Protein AF-A0A2L2XED0-F1 (afdb_monomer_lite)

Structure (mmCIF, N/CA/C/O backbone):
data_AF-A0A2L2XED0-F1
#
_entry.id   AF-A0A2L2XED0-F1
#
loop_
_atom_site.group_PDB
_atom_site.id
_atom_site.type_symbol
_atom_site.label_atom_id
_atom_site.label_alt_id
_atom_site.label_comp_id
_atom_site.label_asym_id
_atom_site.label_entity_id
_atom_site.label_seq_id
_atom_site.pdbx_PDB_ins_code
_atom_site.Cartn_x
_atom_site.Cartn_y
_atom_site.Cartn_z
_atom_site.occupancy
_atom_site.B_iso_or_equiv
_atom_site.auth_seq_id
_atom_site.auth_comp_id
_atom_site.auth_asym_id
_atom_site.auth_atom_id
_atom_site.pdbx_PDB_model_num
ATOM 1 N N . MET A 1 1 ? -13.095 -4.879 4.661 1.00 74.88 1 MET A N 1
ATOM 2 C CA . MET A 1 1 ? -11.866 -5.617 4.993 1.00 74.88 1 MET A CA 1
ATOM 3 C C . MET A 1 1 ? -11.592 -5.419 6.467 1.00 74.88 1 MET A C 1
ATOM 5 O O . MET A 1 1 ? -11.758 -4.308 6.959 1.00 74.88 1 MET A O 1
ATOM 9 N N . SER A 1 2 ? -11.236 -6.487 7.159 1.00 91.88 2 SER A N 1
ATOM 10 C CA . SER A 1 2 ? -10.674 -6.442 8.503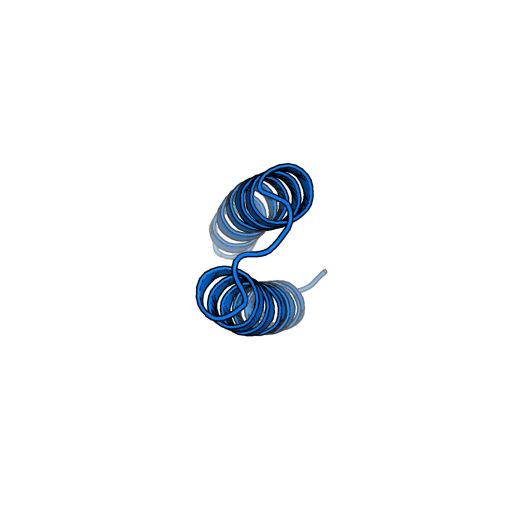 1.00 91.88 2 SER A CA 1
ATOM 11 C C . SER A 1 2 ? -9.281 -5.807 8.488 1.00 91.88 2 SER A C 1
ATOM 13 O O . SER A 1 2 ? -8.619 -5.757 7.448 1.00 91.88 2 SER A O 1
ATOM 15 N N . SER A 1 3 ? -8.805 -5.363 9.650 1.00 91.69 3 SER A N 1
ATOM 16 C CA . SER A 1 3 ? -7.447 -4.826 9.798 1.00 91.69 3 SER A CA 1
ATOM 17 C C . SER A 1 3 ? -6.384 -5.850 9.378 1.00 91.69 3 SER A C 1
ATOM 19 O O . SER A 1 3 ? -5.387 -5.476 8.771 1.00 91.69 3 SER A O 1
ATOM 21 N N . ALA A 1 4 ? -6.624 -7.147 9.609 1.00 93.81 4 ALA A N 1
ATOM 22 C CA . ALA A 1 4 ? -5.736 -8.215 9.154 1.00 93.81 4 ALA A CA 1
ATOM 23 C C . ALA A 1 4 ? -5.674 -8.309 7.620 1.00 93.81 4 ALA A C 1
ATOM 25 O O . ALA A 1 4 ? -4.586 -8.364 7.056 1.00 93.81 4 ALA A O 1
ATOM 26 N N . GLU A 1 5 ? -6.820 -8.269 6.933 1.00 93.69 5 GLU A N 1
ATOM 27 C CA . GLU A 1 5 ? -6.866 -8.282 5.462 1.00 93.69 5 GLU A CA 1
ATOM 28 C C . GLU A 1 5 ? -6.182 -7.047 4.860 1.00 93.69 5 GLU A C 1
ATOM 30 O O . GLU A 1 5 ? -5.461 -7.162 3.873 1.00 93.69 5 GLU A O 1
ATOM 35 N N . LEU A 1 6 ? -6.373 -5.872 5.469 1.00 94.81 6 LEU A N 1
ATOM 36 C CA . LEU A 1 6 ? -5.707 -4.636 5.047 1.00 94.81 6 LEU A CA 1
ATOM 37 C C . LEU A 1 6 ? -4.188 -4.733 5.215 1.00 94.81 6 LEU A C 1
ATOM 39 O O . LEU A 1 6 ? -3.450 -4.351 4.313 1.00 94.81 6 LEU A O 1
ATOM 43 N N . PHE A 1 7 ? -3.721 -5.280 6.339 1.00 95.00 7 PHE A N 1
ATOM 44 C CA . PHE A 1 7 ? -2.297 -5.494 6.584 1.00 95.00 7 PHE A CA 1
ATOM 45 C C . PHE A 1 7 ? -1.671 -6.441 5.551 1.00 95.00 7 PHE A C 1
ATOM 47 O O . PHE A 1 7 ? -0.637 -6.116 4.970 1.00 95.00 7 PHE A O 1
ATOM 54 N N . PHE A 1 8 ? -2.318 -7.577 5.273 1.00 96.50 8 PHE A N 1
ATOM 55 C CA . PHE A 1 8 ? -1.845 -8.520 4.255 1.00 96.50 8 PHE A CA 1
ATOM 56 C C . PHE A 1 8 ? -1.736 -7.874 2.873 1.00 96.50 8 PHE A C 1
ATOM 58 O O . PHE A 1 8 ? -0.748 -8.083 2.170 1.00 96.50 8 PHE A O 1
ATOM 65 N N . GLU A 1 9 ? -2.726 -7.069 2.493 1.00 96.88 9 GLU A N 1
ATOM 66 C CA . GLU A 1 9 ? -2.737 -6.414 1.189 1.00 96.88 9 GLU A CA 1
ATOM 67 C C . GLU A 1 9 ? -1.661 -5.322 1.073 1.00 96.88 9 GLU A C 1
ATOM 69 O O . GLU A 1 9 ? -1.012 -5.203 0.031 1.00 96.88 9 GLU A O 1
ATOM 74 N N . ILE A 1 10 ? -1.394 -4.584 2.158 1.00 96.94 10 ILE A N 1
ATOM 75 C CA . ILE A 1 10 ? -0.281 -3.624 2.233 1.00 96.94 10 ILE A CA 1
ATOM 76 C C . ILE A 1 10 ? 1.060 -4.334 2.016 1.00 96.94 10 ILE A C 1
ATOM 78 O O . ILE A 1 10 ? 1.866 -3.887 1.199 1.00 96.94 10 ILE A O 1
ATOM 82 N N . GLU A 1 11 ? 1.307 -5.450 2.703 1.00 97.44 11 GLU A N 1
ATOM 83 C CA . GLU A 1 11 ? 2.563 -6.197 2.553 1.00 97.44 11 GLU A CA 1
ATOM 84 C C . GLU A 1 11 ? 2.709 -6.797 1.147 1.00 97.44 11 GLU A C 1
ATOM 86 O O . GLU A 1 11 ? 3.787 -6.731 0.548 1.00 97.44 11 GLU A O 1
ATOM 91 N N . ARG A 1 12 ? 1.611 -7.298 0.565 1.00 96.62 12 ARG A N 1
ATOM 92 C CA . ARG A 1 12 ? 1.578 -7.791 -0.821 1.00 96.62 12 ARG A CA 1
ATOM 93 C C . ARG A 1 12 ? 1.981 -6.702 -1.816 1.00 96.62 12 ARG A C 1
ATOM 95 O O . ARG A 1 12 ? 2.817 -6.946 -2.686 1.00 96.62 12 ARG A O 1
ATOM 102 N N . LEU A 1 13 ? 1.408 -5.504 -1.693 1.00 95.81 13 LEU A N 1
ATOM 103 C CA . LEU A 1 13 ? 1.718 -4.391 -2.591 1.00 95.81 13 LEU A CA 1
ATOM 104 C C . LEU A 1 13 ? 3.119 -3.817 -2.363 1.00 95.81 13 LEU A C 1
ATOM 106 O O . LEU A 1 13 ? 3.764 -3.443 -3.339 1.00 95.81 13 LEU A O 1
ATOM 110 N N . ARG A 1 14 ? 3.642 -3.805 -1.128 1.00 95.38 14 ARG A N 1
ATOM 111 C CA . ARG A 1 14 ? 5.047 -3.436 -0.864 1.00 95.38 14 ARG A CA 1
ATOM 112 C C . ARG A 1 14 ? 6.015 -4.363 -1.584 1.00 95.38 14 ARG A C 1
ATOM 114 O O . ARG A 1 14 ? 6.921 -3.884 -2.260 1.00 95.38 14 ARG A O 1
ATOM 121 N N . ALA A 1 15 ? 5.795 -5.674 -1.492 1.00 94.00 15 ALA A N 1
ATOM 122 C CA . ALA A 1 15 ? 6.613 -6.654 -2.201 1.00 94.00 15 ALA A CA 1
ATOM 123 C C . ALA A 1 15 ? 6.556 -6.443 -3.723 1.00 94.00 15 ALA A C 1
ATOM 125 O O . ALA A 1 15 ? 7.586 -6.476 -4.396 1.00 94.00 15 ALA A O 1
ATOM 126 N N . HIS A 1 16 ? 5.367 -6.155 -4.261 1.00 91.94 16 HIS A N 1
ATOM 127 C CA . HIS A 1 16 ? 5.216 -5.842 -5.679 1.00 91.94 16 HIS A CA 1
ATOM 128 C C . HIS A 1 16 ? 5.951 -4.551 -6.069 1.00 91.94 16 HIS A C 1
ATOM 130 O O . HIS A 1 16 ? 6.663 -4.531 -7.070 1.00 91.94 16 HIS A O 1
ATOM 136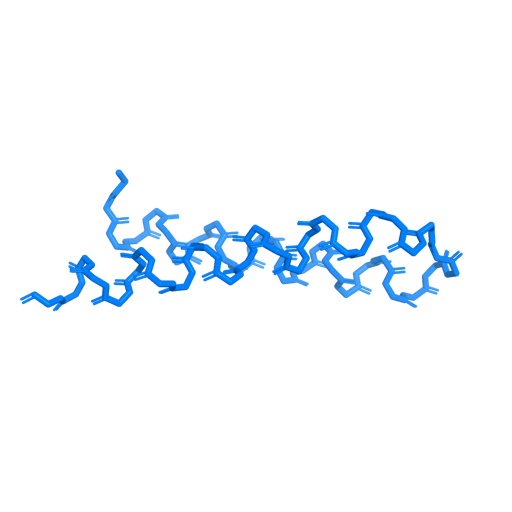 N N . MET A 1 17 ? 5.861 -3.501 -5.254 1.00 90.50 17 MET A N 1
ATOM 137 C CA . MET A 1 17 ? 6.561 -2.237 -5.480 1.00 90.50 17 MET A CA 1
ATOM 138 C C . MET A 1 17 ? 8.083 -2.425 -5.537 1.00 90.50 17 MET A C 1
ATOM 140 O O . MET A 1 17 ? 8.721 -1.903 -6.448 1.00 90.50 17 MET A O 1
ATOM 144 N N . TYR A 1 18 ? 8.652 -3.221 -4.624 1.00 88.75 18 TYR A N 1
ATOM 145 C CA . TYR A 1 18 ? 10.080 -3.555 -4.642 1.00 88.75 18 TYR A CA 1
ATOM 146 C C . TYR A 1 18 ? 10.476 -4.352 -5.889 1.00 88.75 18 TYR A C 1
ATOM 148 O O . TYR A 1 18 ? 11.504 -4.074 -6.498 1.00 88.75 18 TYR A O 1
ATOM 156 N N . SER A 1 19 ? 9.625 -5.282 -6.335 1.00 88.69 19 SER A N 1
ATOM 157 C CA . SER A 1 19 ? 9.872 -5.988 -7.596 1.00 88.69 19 SER A CA 1
ATOM 158 C C . SER A 1 19 ? 9.851 -5.047 -8.806 1.00 88.69 19 SER A C 1
ATOM 160 O O . SER A 1 19 ? 10.631 -5.223 -9.730 1.00 88.69 19 SER A O 1
ATOM 162 N N . LEU A 1 20 ? 9.010 -4.010 -8.802 1.00 84.88 20 LEU A N 1
ATOM 163 C CA . LEU A 1 20 ? 8.947 -3.042 -9.899 1.00 84.88 20 LEU A CA 1
ATOM 164 C C . LEU A 1 20 ? 10.159 -2.098 -9.903 1.00 84.88 20 LEU A C 1
ATOM 166 O O . LEU A 1 20 ? 10.660 -1.754 -10.973 1.00 84.88 20 LEU A O 1
ATOM 170 N N . SER A 1 21 ? 10.675 -1.708 -8.733 1.00 73.56 21 SER A N 1
ATOM 171 C CA . SER A 1 21 ? 11.854 -0.834 -8.657 1.00 73.56 21 SER A CA 1
ATOM 172 C C . SER A 1 21 ? 13.134 -1.486 -9.182 1.00 73.56 21 SER A C 1
ATOM 174 O O . SER A 1 21 ? 13.993 -0.781 -9.709 1.00 73.56 21 SER A O 1
ATOM 176 N N . ASP A 1 22 ? 13.247 -2.813 -9.097 1.00 77.31 22 ASP A N 1
ATOM 177 C CA . ASP A 1 22 ? 14.433 -3.550 -9.554 1.00 77.31 22 ASP A CA 1
ATOM 178 C C . ASP A 1 22 ? 14.480 -3.736 -11.083 1.00 77.31 22 ASP A C 1
ATOM 180 O O . ASP A 1 22 ? 15.552 -3.936 -11.657 1.00 77.31 22 ASP A O 1
ATOM 184 N N . PHE A 1 23 ? 13.336 -3.637 -11.770 1.00 64.25 23 PHE A N 1
ATOM 185 C CA . PHE A 1 23 ? 13.193 -4.019 -13.180 1.00 64.25 23 PHE A CA 1
ATOM 186 C C . PHE A 1 23 ? 12.972 -2.847 -14.134 1.00 64.25 23 PHE A C 1
ATOM 188 O O . PHE A 1 23 ? 12.221 -2.995 -15.087 1.00 64.25 23 PHE A O 1
ATOM 195 N N . ASN A 1 24 ? 13.604 -1.683 -13.927 1.00 67.88 24 ASN A N 1
ATOM 196 C CA . ASN A 1 24 ? 13.472 -0.526 -14.839 1.00 67.88 24 ASN A CA 1
ATOM 197 C C . ASN A 1 24 ? 11.998 -0.277 -15.254 1.00 67.88 24 ASN A C 1
ATOM 199 O O . ASN A 1 24 ? 11.709 0.049 -16.409 1.00 67.88 24 ASN A O 1
ATOM 203 N N . ALA A 1 25 ? 11.074 -0.590 -14.336 1.00 65.00 25 ALA A N 1
ATOM 204 C CA . ALA A 1 25 ? 9.692 -0.862 -14.684 1.00 65.00 25 ALA A CA 1
ATOM 205 C C . ALA A 1 25 ? 9.003 0.432 -15.088 1.00 65.00 25 ALA A C 1
ATOM 207 O O . ALA A 1 25 ? 9.455 1.529 -14.744 1.00 65.00 25 ALA A O 1
ATOM 208 N N . ASP A 1 26 ? 7.896 0.295 -15.815 1.00 77.62 26 ASP A N 1
ATOM 209 C CA . ASP A 1 26 ? 7.097 1.443 -16.199 1.00 77.62 26 ASP A CA 1
ATOM 210 C C . ASP A 1 26 ? 6.744 2.253 -14.944 1.00 77.62 26 ASP A C 1
ATOM 212 O O . ASP A 1 26 ? 6.056 1.790 -14.030 1.00 77.62 26 ASP A O 1
ATOM 216 N N . TYR A 1 27 ? 7.240 3.489 -14.911 1.00 80.69 27 TYR A N 1
ATOM 217 C CA . TYR A 1 27 ? 7.028 4.439 -13.826 1.00 80.69 27 TYR A CA 1
ATOM 218 C C . TYR A 1 27 ? 5.528 4.636 -13.538 1.00 80.69 27 TYR A C 1
ATOM 220 O O . TYR A 1 27 ? 5.144 4.987 -1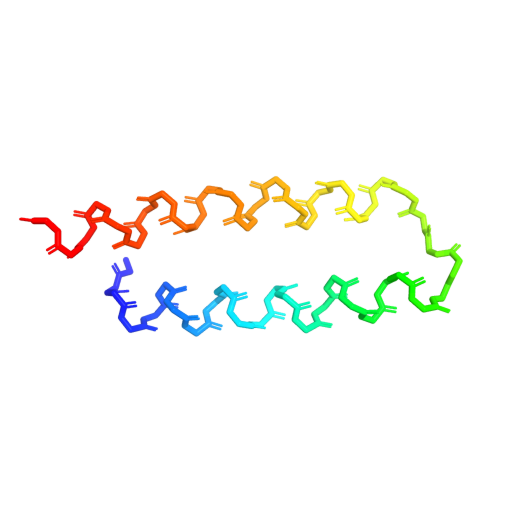2.421 1.00 80.69 27 TYR A O 1
ATOM 228 N N . SER A 1 28 ? 4.669 4.376 -14.533 1.00 87.75 28 SER A N 1
ATOM 229 C CA . SER A 1 28 ? 3.215 4.407 -14.401 1.00 87.75 28 SER A CA 1
ATOM 230 C C . SER A 1 28 ? 2.660 3.299 -13.493 1.00 87.75 28 SER A C 1
ATOM 232 O O . SER A 1 28 ? 1.714 3.546 -12.741 1.00 87.75 28 SER A O 1
ATOM 234 N N . GLU A 1 29 ? 3.247 2.101 -13.507 1.00 87.81 29 GLU A N 1
ATOM 235 C CA . GLU A 1 29 ? 2.847 0.986 -12.640 1.00 87.81 29 GLU A CA 1
ATOM 236 C C . GLU A 1 29 ? 3.332 1.207 -11.212 1.00 87.81 29 GLU A C 1
ATOM 238 O O . GLU A 1 29 ? 2.554 1.049 -10.270 1.00 87.81 29 GLU A O 1
ATOM 243 N N . LEU A 1 30 ? 4.570 1.683 -11.048 1.00 89.44 30 LEU A N 1
ATOM 244 C CA . LEU A 1 30 ? 5.114 2.038 -9.738 1.00 89.44 30 LEU A CA 1
ATOM 245 C C . LEU A 1 30 ? 4.256 3.109 -9.045 1.00 89.44 30 LEU A C 1
ATOM 247 O O . LEU A 1 30 ? 3.916 2.973 -7.869 1.00 89.44 30 LEU A O 1
ATOM 251 N N . LEU A 1 31 ? 3.846 4.144 -9.788 1.00 91.50 31 LEU A N 1
ATOM 252 C CA . LEU A 1 31 ? 2.982 5.203 -9.266 1.00 91.50 31 LEU A CA 1
ATOM 253 C C . LEU A 1 31 ? 1.610 4.670 -8.830 1.00 91.50 31 LEU A C 1
ATOM 255 O O . LEU A 1 31 ? 1.128 5.037 -7.759 1.00 91.50 31 LEU A O 1
ATOM 259 N N . LYS A 1 32 ? 0.990 3.787 -9.622 1.00 93.88 32 LYS A N 1
ATOM 260 C CA . LYS A 1 32 ? -0.300 3.166 -9.268 1.00 93.88 32 LYS A CA 1
ATOM 261 C C . LYS A 1 32 ? -0.195 2.343 -7.986 1.00 93.88 32 LYS A C 1
ATOM 263 O O . LYS A 1 32 ? -1.051 2.469 -7.113 1.00 93.88 32 LYS A O 1
ATOM 268 N N . VAL A 1 33 ? 0.856 1.532 -7.861 1.00 94.38 33 VAL A N 1
ATOM 269 C CA . VAL A 1 33 ? 1.092 0.712 -6.664 1.00 94.38 33 VAL A CA 1
ATOM 270 C C . VAL A 1 33 ? 1.319 1.596 -5.436 1.00 94.38 33 VAL A C 1
ATOM 272 O O . VAL A 1 33 ? 0.736 1.329 -4.386 1.00 94.38 33 VAL A O 1
ATOM 275 N N . SER A 1 34 ? 2.081 2.686 -5.573 1.00 93.94 34 SER A N 1
ATOM 276 C CA . SER A 1 34 ? 2.288 3.662 -4.494 1.00 93.94 34 SER A CA 1
ATOM 277 C C . SER A 1 34 ? 0.976 4.301 -4.026 1.00 93.94 34 SER A C 1
ATOM 279 O O . SER A 1 34 ? 0.727 4.383 -2.828 1.00 93.94 34 SER A O 1
ATOM 281 N N . GLN A 1 35 ? 0.114 4.728 -4.953 1.00 96.38 35 GLN A N 1
ATOM 282 C CA . GLN A 1 35 ? -1.161 5.370 -4.609 1.00 96.38 35 GLN A CA 1
ATOM 283 C C . GLN A 1 35 ? -2.127 4.416 -3.896 1.00 96.38 35 GLN A C 1
ATOM 285 O O . GLN A 1 35 ? -2.822 4.817 -2.958 1.00 96.38 35 GLN A O 1
ATOM 290 N N . GLU A 1 36 ? -2.173 3.151 -4.316 1.00 96.75 36 GLU A N 1
ATOM 291 C CA . GLU A 1 36 ? -3.026 2.155 -3.662 1.00 96.75 36 GLU A CA 1
ATOM 292 C C . GLU A 1 36 ? -2.491 1.774 -2.272 1.00 96.75 36 GLU A C 1
ATOM 294 O O . GLU A 1 36 ? -3.277 1.610 -1.336 1.00 96.75 36 GLU A O 1
ATOM 299 N N . LEU A 1 37 ? -1.165 1.725 -2.090 1.00 96.94 37 LEU A N 1
ATOM 300 C CA . LEU A 1 37 ? -0.544 1.556 -0.773 1.00 96.94 37 LEU A CA 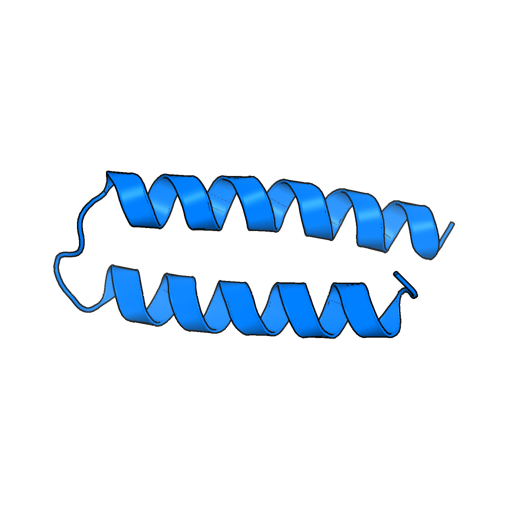1
ATOM 301 C C . LEU A 1 37 ? -0.964 2.660 0.202 1.00 96.94 37 LEU A C 1
ATOM 303 O O . LEU A 1 37 ? -1.409 2.351 1.310 1.00 96.94 37 LEU A O 1
ATOM 307 N N . ASP A 1 38 ? -0.887 3.927 -0.210 1.00 97.31 38 ASP A N 1
ATOM 308 C CA . ASP A 1 38 ? -1.293 5.060 0.631 1.00 97.31 38 ASP A CA 1
ATOM 309 C C . ASP A 1 38 ? -2.759 4.939 1.064 1.00 97.31 38 ASP A C 1
ATOM 311 O O . ASP A 1 38 ? -3.101 5.111 2.240 1.00 97.31 38 ASP A O 1
ATOM 315 N N . ARG A 1 39 ? -3.640 4.568 0.128 1.00 97.31 39 ARG A N 1
ATOM 316 C CA . ARG A 1 39 ? -5.061 4.352 0.409 1.00 97.31 39 ARG A CA 1
ATOM 317 C C . ARG A 1 39 ? -5.275 3.255 1.452 1.00 97.31 39 ARG A C 1
ATOM 319 O O . ARG A 1 39 ? -6.050 3.454 2.393 1.00 97.31 39 ARG A O 1
ATOM 326 N N . LEU A 1 40 ? -4.621 2.107 1.296 1.00 97.12 40 LEU A N 1
ATOM 327 C CA . LEU A 1 40 ? -4.781 0.970 2.205 1.00 97.12 40 LEU A CA 1
ATOM 328 C C . LEU A 1 40 ? -4.216 1.258 3.593 1.00 97.12 40 LEU A C 1
ATOM 330 O O . LEU A 1 40 ? -4.843 0.884 4.582 1.00 97.12 40 LEU A O 1
ATOM 334 N N . ILE A 1 41 ? -3.094 1.973 3.686 1.00 95.62 41 ILE A N 1
ATOM 335 C CA . ILE A 1 41 ? -2.508 2.394 4.964 1.00 95.62 41 ILE A CA 1
ATOM 336 C C . ILE A 1 41 ? -3.491 3.283 5.734 1.00 95.62 41 ILE A C 1
ATOM 338 O O . ILE A 1 41 ? -3.733 3.056 6.921 1.00 95.62 41 ILE A O 1
ATOM 342 N N . ILE A 1 42 ? -4.124 4.251 5.063 1.00 96.62 42 ILE A N 1
ATOM 343 C CA . ILE A 1 42 ? -5.151 5.099 5.687 1.00 96.62 42 ILE A CA 1
ATOM 344 C C . ILE A 1 42 ? -6.330 4.252 6.178 1.00 96.62 42 ILE A C 1
ATOM 346 O O . ILE A 1 42 ? -6.813 4.455 7.293 1.00 96.62 42 ILE A O 1
ATOM 350 N N . LEU A 1 43 ? -6.810 3.306 5.363 1.00 95.81 43 LEU A N 1
ATOM 351 C CA . LEU A 1 43 ? -7.907 2.415 5.751 1.00 95.81 43 LEU A CA 1
ATOM 352 C C . LEU A 1 43 ? -7.530 1.528 6.941 1.00 95.81 43 LEU A C 1
ATOM 354 O O . LEU A 1 43 ? -8.354 1.339 7.832 1.00 95.81 43 LEU A O 1
ATOM 358 N N . TYR A 1 44 ? -6.295 1.032 6.986 1.00 95.75 44 TYR A N 1
ATOM 359 C CA . TYR A 1 44 ? -5.780 0.218 8.082 1.00 95.75 44 TYR A CA 1
ATOM 360 C C . TYR A 1 44 ? -5.780 0.990 9.403 1.00 95.75 44 TYR A C 1
ATOM 362 O O . TYR A 1 44 ? -6.341 0.514 10.387 1.00 95.75 44 TYR A O 1
ATOM 370 N N . TYR A 1 45 ? -5.248 2.216 9.418 1.00 93.81 45 TYR A N 1
ATOM 371 C CA . TYR A 1 45 ? -5.263 3.049 10.624 1.00 93.81 45 TYR A CA 1
ATOM 372 C C . TYR A 1 45 ? -6.679 3.431 11.066 1.00 93.81 45 TYR A C 1
ATOM 374 O O . TYR A 1 45 ? -6.963 3.432 12.263 1.00 93.81 45 TYR A O 1
ATOM 382 N N . LYS A 1 46 ? -7.591 3.691 10.122 1.00 93.88 46 LYS A N 1
ATOM 383 C CA . LYS A 1 46 ? -9.008 3.931 10.439 1.00 93.88 46 LYS A CA 1
ATOM 384 C C . LYS A 1 46 ? -9.698 2.706 11.034 1.00 93.88 46 LYS A C 1
ATOM 386 O O . LYS A 1 46 ? -10.544 2.873 11.895 1.00 93.88 46 LYS A O 1
ATOM 391 N N . ALA A 1 47 ? -9.356 1.502 10.581 1.00 91.12 47 ALA A N 1
ATOM 392 C CA . ALA A 1 47 ? -9.925 0.255 11.095 1.00 91.12 47 ALA A CA 1
ATOM 393 C C . ALA A 1 47 ? -9.354 -0.158 12.465 1.00 91.12 47 ALA A C 1
ATOM 395 O O . ALA A 1 47 ? -9.917 -1.029 13.125 1.00 91.12 47 ALA A O 1
ATOM 396 N N . LEU A 1 48 ? -8.226 0.428 12.876 1.00 85.94 48 LEU A N 1
ATOM 397 C CA . LEU A 1 48 ? -7.644 0.274 14.213 1.00 85.94 48 LEU A CA 1
ATOM 398 C C . LEU A 1 48 ? -8.171 1.297 15.235 1.00 85.94 48 LEU A C 1
ATOM 400 O O . LEU A 1 48 ? -7.901 1.129 16.424 1.00 85.94 48 LEU A O 1
ATOM 404 N N . SER A 1 49 ? -8.845 2.356 14.770 1.00 71.00 49 SER A N 1
ATOM 405 C CA . SER A 1 49 ? -9.423 3.430 15.596 1.00 71.00 49 SER A CA 1
ATOM 406 C C . SER A 1 49 ? -10.828 3.066 16.064 1.00 71.00 49 SER A C 1
ATOM 408 O O . SER A 1 49 ? -11.164 3.427 17.211 1.00 71.00 49 SER A O 1
#

Foldseek 3Di:
DALVVLVVVLVVLVVVLVVQVVPVHDVVVNVVSVVVSVVSVVVNVVNVD

Radius of gyration: 11.76 Å; chains: 1; bounding box: 26×14×32 Å

Sequence (49 aa):
MSSAELFFEIERLRAHMYSLSDFNADYSELLKVSQEL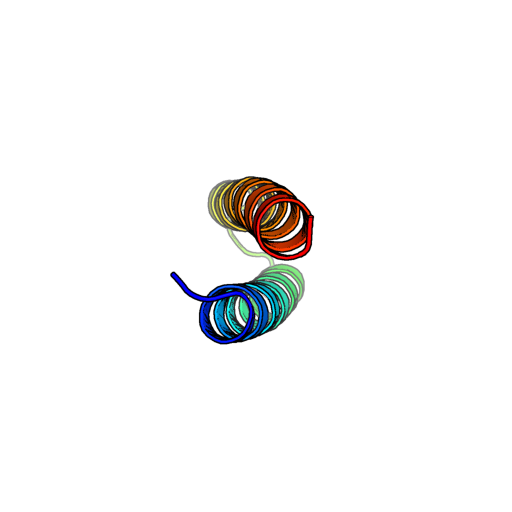DRLIILYYKALS

Organism: NCBI:txid1898651

pLDDT: mean 89.72, std 9.05, range [64.25, 97.44]

InterPro domains:
  IPR018540 Aspartyl-phosphate phosphatase Spo0E-like [PF09388] (8-46)
  IPR036638 Helix-loop-helix DNA-binding domain superfamily [G3DSA:4.10.280.10] (1-49)
  IPR037208 Aspartyl-phosphate phosphatase Spo0E-like superfamily [SSF140500] (2-47)

Secondary struc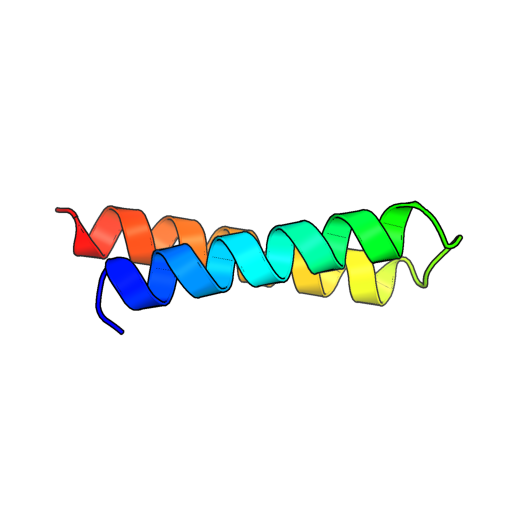ture (DSSP, 8-state):
--HHHHHHHHHHHHHHHHHHHHTT--HHHHHHHHHHHHHHHHHHHHHH-